Protein AF-A0A507CQC2-F1 (afdb_monomer_lite)

Organism: NCBI:txid286115

Structure (mmCIF, N/CA/C/O backbone):
data_AF-A0A507CQC2-F1
#
_entry.id   AF-A0A507CQC2-F1
#
loop_
_atom_site.group_PDB
_atom_site.id
_atom_site.type_symbol
_atom_site.label_atom_id
_atom_site.label_alt_id
_atom_site.label_comp_id
_atom_site.label_asym_id
_atom_site.label_entity_id
_atom_site.label_seq_id
_atom_site.pdbx_PDB_ins_code
_atom_site.Cartn_x
_atom_site.Cartn_y
_atom_site.Cartn_z
_atom_site.occupancy
_atom_site.B_iso_or_equiv
_atom_site.auth_seq_id
_atom_site.auth_comp_id
_atom_site.auth_asym_id
_atom_site.auth_atom_id
_atom_site.pdbx_PDB_model_num
ATOM 1 N N . MET A 1 1 ? 25.588 -24.432 -21.686 1.00 43.53 1 MET A N 1
ATOM 2 C CA . MET A 1 1 ? 26.665 -25.204 -22.349 1.00 43.53 1 MET A CA 1
ATOM 3 C C . MET A 1 1 ? 26.897 -24.794 -23.824 1.00 43.53 1 MET A C 1
ATOM 5 O O . MET A 1 1 ? 27.186 -25.646 -24.645 1.00 43.53 1 MET A O 1
ATOM 9 N N . HIS A 1 2 ? 26.847 -23.506 -24.207 1.00 50.59 2 HIS A N 1
ATOM 10 C CA . HIS A 1 2 ? 27.059 -23.104 -25.622 1.00 50.59 2 HIS A CA 1
ATOM 11 C C . HIS A 1 2 ? 28.507 -22.716 -25.983 1.00 50.59 2 HIS A C 1
ATOM 13 O O . HIS A 1 2 ? 28.817 -22.503 -27.154 1.00 50.59 2 HIS A O 1
ATOM 19 N N . TYR A 1 3 ? 29.409 -22.657 -25.000 1.00 53.19 3 TYR A N 1
ATOM 20 C CA . TYR A 1 3 ? 30.797 -22.213 -25.186 1.00 53.19 3 TYR A CA 1
ATOM 21 C C . TYR A 1 3 ? 31.768 -23.317 -25.629 1.00 53.19 3 TYR A C 1
ATOM 23 O O . TYR A 1 3 ? 32.897 -23.009 -25.983 1.00 53.19 3 TYR A O 1
ATOM 31 N N . LEU A 1 4 ? 31.329 -24.581 -25.641 1.00 54.78 4 LEU A N 1
ATOM 32 C CA . LEU A 1 4 ? 32.147 -25.744 -26.018 1.00 54.78 4 LEU A CA 1
ATOM 33 C C . LEU A 1 4 ? 32.064 -26.090 -27.515 1.00 54.78 4 LEU A C 1
ATOM 35 O O . LEU A 1 4 ? 32.658 -27.065 -27.958 1.00 54.78 4 LEU A O 1
ATOM 39 N N . THR A 1 5 ? 31.322 -25.310 -28.304 1.00 66.50 5 THR A N 1
ATOM 40 C CA . THR A 1 5 ? 31.203 -25.535 -29.750 1.00 66.50 5 THR A CA 1
ATOM 41 C C . THR A 1 5 ? 32.304 -24.781 -30.490 1.00 66.50 5 THR A C 1
ATOM 43 O O . THR A 1 5 ? 32.455 -23.563 -30.328 1.00 66.50 5 THR A O 1
ATOM 46 N N . SER A 1 6 ? 33.081 -25.509 -31.295 1.00 67.00 6 SER A N 1
ATOM 47 C CA . SER A 1 6 ? 34.116 -24.947 -32.164 1.00 67.00 6 SER A CA 1
ATOM 48 C C . SER A 1 6 ? 33.509 -23.892 -33.089 1.00 67.00 6 SER A C 1
ATOM 50 O O . SER A 1 6 ? 32.494 -24.138 -33.740 1.00 67.00 6 SER A O 1
ATOM 52 N N . VAL A 1 7 ? 34.117 -22.706 -33.135 1.00 66.94 7 VAL A N 1
ATOM 53 C CA . VAL A 1 7 ? 33.668 -21.620 -34.015 1.00 66.94 7 VAL A CA 1
ATOM 54 C C . VAL A 1 7 ? 34.048 -21.976 -35.457 1.00 66.94 7 VAL A C 1
ATOM 56 O O . VAL A 1 7 ? 35.224 -22.249 -35.698 1.00 66.94 7 VAL A O 1
ATOM 59 N N . PRO A 1 8 ? 33.103 -21.971 -36.416 1.00 75.50 8 PRO A N 1
ATOM 60 C CA . PRO A 1 8 ? 33.431 -22.126 -37.832 1.00 75.50 8 PRO A CA 1
ATOM 61 C C . PRO A 1 8 ? 34.451 -21.065 -38.272 1.00 75.50 8 PRO A C 1
ATOM 63 O O . PRO A 1 8 ? 34.314 -19.898 -37.897 1.00 75.50 8 PRO A O 1
ATOM 66 N N . ARG A 1 9 ? 35.465 -21.456 -39.058 1.00 68.69 9 ARG A N 1
ATOM 67 C CA . ARG A 1 9 ? 36.588 -20.575 -39.450 1.00 68.69 9 ARG A CA 1
ATOM 68 C C . ARG A 1 9 ? 36.116 -19.288 -40.138 1.00 68.69 9 ARG A C 1
ATOM 70 O O . ARG A 1 9 ? 36.554 -18.207 -39.772 1.00 68.69 9 ARG A O 1
ATOM 77 N N . GLU A 1 10 ? 35.091 -19.393 -40.979 1.00 71.50 10 GLU A N 1
ATOM 78 C CA . GLU A 1 10 ? 34.432 -18.266 -41.661 1.00 71.50 10 GLU A CA 1
ATOM 79 C C . GLU A 1 10 ? 33.913 -17.174 -40.707 1.00 71.50 10 GLU A C 1
ATOM 81 O O . GLU A 1 10 ? 33.894 -15.988 -41.036 1.00 71.50 10 GLU A O 1
ATOM 86 N N . ILE A 1 11 ? 33.489 -17.565 -39.501 1.00 66.62 11 ILE A N 1
ATOM 87 C CA . ILE A 1 11 ? 33.010 -16.643 -38.466 1.00 66.62 11 ILE A CA 1
ATOM 88 C C . ILE A 1 11 ? 34.184 -16.117 -37.636 1.00 66.62 11 ILE A C 1
ATOM 90 O O . ILE A 1 11 ? 34.125 -14.975 -37.188 1.00 66.62 11 ILE A O 1
ATOM 94 N N . ALA A 1 12 ? 35.230 -16.922 -37.424 1.00 69.06 12 ALA A N 1
ATOM 95 C CA . ALA A 1 12 ? 36.424 -16.535 -36.672 1.00 69.06 12 ALA A CA 1
ATOM 96 C C . ALA A 1 12 ? 37.242 -15.449 -37.390 1.00 69.06 12 ALA A C 1
ATOM 98 O O . ALA A 1 12 ? 37.713 -14.517 -36.737 1.00 69.06 12 ALA A O 1
ATOM 99 N N . ASP A 1 13 ? 37.320 -15.525 -38.718 1.00 75.62 13 ASP A N 1
ATOM 100 C CA . ASP A 1 13 ? 38.078 -14.585 -39.551 1.00 75.62 13 ASP A CA 1
ATOM 101 C C . ASP A 1 13 ? 37.346 -13.245 -39.749 1.00 75.62 13 ASP A C 1
ATOM 103 O O . ASP A 1 13 ? 37.943 -12.245 -40.151 1.00 75.62 13 ASP A O 1
ATOM 107 N N . ASN A 1 14 ? 36.048 -13.184 -39.420 1.00 78.69 14 ASN A N 1
ATOM 108 C CA . ASN A 1 14 ? 35.240 -11.977 -39.545 1.00 78.69 14 ASN A CA 1
ATOM 109 C C . ASN A 1 14 ? 34.916 -11.344 -38.172 1.00 78.69 14 ASN A C 1
ATOM 111 O O . ASN A 1 14 ? 34.033 -11.816 -37.440 1.00 78.69 14 ASN A O 1
ATOM 115 N N . PRO A 1 15 ? 35.516 -10.187 -37.829 1.00 74.62 15 PRO A N 1
ATOM 116 C CA . PRO A 1 15 ? 35.327 -9.553 -36.523 1.00 74.62 15 PRO A CA 1
ATOM 117 C C . PRO A 1 15 ? 33.879 -9.093 -36.275 1.00 74.62 15 PRO A C 1
ATOM 119 O O . PRO A 1 15 ? 33.432 -9.016 -35.123 1.00 74.62 15 PRO A O 1
ATOM 122 N N . ARG A 1 16 ? 33.103 -8.816 -37.334 1.00 75.88 16 ARG A N 1
ATOM 123 C CA . ARG A 1 16 ? 31.681 -8.449 -37.214 1.00 75.88 16 ARG A CA 1
ATOM 124 C C . ARG A 1 16 ? 30.818 -9.662 -36.860 1.00 75.88 16 ARG A C 1
ATOM 126 O O . ARG A 1 16 ? 29.917 -9.535 -36.027 1.00 75.88 16 ARG A O 1
ATOM 133 N N . ALA A 1 17 ? 31.129 -10.827 -37.424 1.00 75.75 17 ALA A N 1
ATOM 134 C CA . ALA A 1 17 ? 30.407 -12.071 -37.167 1.00 75.75 17 ALA A CA 1
ATOM 135 C C . ALA A 1 17 ? 30.630 -12.565 -35.726 1.00 75.75 17 ALA A C 1
ATOM 137 O O . ALA A 1 17 ? 29.671 -12.919 -35.034 1.00 75.75 17 ALA A O 1
ATOM 138 N N . LEU A 1 18 ? 31.859 -12.455 -35.204 1.00 73.38 18 LEU A N 1
ATOM 139 C CA . LEU A 1 18 ? 32.152 -12.717 -33.787 1.00 73.38 18 LEU A CA 1
ATOM 140 C C . LEU A 1 18 ? 31.373 -11.796 -32.841 1.00 73.38 18 LEU A C 1
ATOM 142 O O . LEU A 1 18 ? 30.842 -12.252 -31.824 1.00 73.38 18 LEU A O 1
ATOM 146 N N . LYS A 1 19 ? 31.277 -10.502 -33.166 1.00 72.81 19 LYS A N 1
ATOM 147 C CA . LYS A 1 19 ? 30.515 -9.527 -32.369 1.00 72.81 19 LYS A CA 1
ATOM 148 C C . LYS A 1 19 ? 29.026 -9.875 -32.327 1.00 72.81 19 LYS A C 1
ATOM 150 O O . LYS A 1 19 ? 28.407 -9.743 -31.271 1.00 72.81 19 LYS A O 1
ATOM 155 N N . TYR A 1 20 ? 28.463 -10.330 -33.445 1.00 73.69 20 TYR A N 1
ATOM 156 C CA . TYR A 1 20 ? 27.069 -10.763 -33.519 1.00 73.69 20 TYR A CA 1
ATOM 157 C C . TYR A 1 20 ? 26.838 -12.056 -32.727 1.00 73.69 20 TYR A C 1
ATOM 159 O O . TYR A 1 20 ? 25.973 -12.083 -31.852 1.00 73.69 20 TYR A O 1
ATOM 167 N N . ARG A 1 21 ? 27.693 -13.074 -32.906 1.00 73.75 21 ARG A N 1
ATOM 168 C CA . ARG A 1 21 ? 27.654 -14.321 -32.120 1.00 73.75 21 ARG A CA 1
ATOM 169 C C . ARG A 1 21 ? 27.735 -14.050 -30.616 1.00 73.75 21 ARG A C 1
ATOM 171 O O . ARG A 1 21 ? 26.965 -14.630 -29.861 1.00 73.75 21 ARG A O 1
ATOM 178 N N . ARG A 1 22 ? 28.597 -13.127 -30.164 1.00 71.62 22 ARG A N 1
ATOM 179 C CA . ARG A 1 22 ? 28.656 -12.723 -28.744 1.00 71.62 22 ARG A CA 1
ATOM 180 C C . ARG A 1 22 ? 27.336 -12.132 -28.244 1.00 71.62 22 ARG A C 1
ATOM 182 O O . ARG A 1 22 ? 26.982 -12.402 -27.108 1.00 71.62 22 ARG A O 1
ATOM 189 N N . ARG A 1 23 ? 26.613 -11.354 -29.055 1.00 70.31 23 ARG A N 1
ATOM 190 C CA . ARG A 1 23 ? 25.313 -10.762 -28.675 1.00 70.31 23 ARG A CA 1
ATOM 191 C C . ARG A 1 23 ? 24.170 -11.776 -28.659 1.00 70.31 23 ARG A C 1
ATOM 193 O O . ARG A 1 23 ? 23.246 -11.617 -27.875 1.00 70.31 23 ARG A O 1
ATOM 200 N N . VAL A 1 24 ? 24.231 -12.783 -29.527 1.00 73.12 24 VAL A N 1
ATOM 201 C CA . VAL A 1 24 ? 23.232 -13.860 -29.599 1.00 73.12 24 VAL A CA 1
ATOM 202 C C . VAL A 1 24 ? 23.457 -14.895 -28.494 1.00 73.12 24 VAL A C 1
ATOM 204 O O . VAL A 1 24 ? 22.498 -15.343 -27.880 1.00 73.12 24 VAL A O 1
ATOM 207 N N . LEU A 1 25 ? 24.717 -15.254 -28.212 1.00 70.88 25 LEU A N 1
ATOM 208 C CA . LEU A 1 25 ? 25.072 -16.251 -27.192 1.00 70.88 25 LEU A CA 1
ATOM 209 C C . LEU A 1 25 ? 25.109 -15.689 -25.770 1.00 70.88 25 LEU A C 1
ATOM 211 O O . LEU A 1 25 ? 24.788 -16.403 -24.826 1.00 70.88 25 LEU A O 1
ATOM 215 N N . ASN A 1 26 ? 25.490 -14.422 -25.620 1.00 65.12 26 ASN A N 1
ATOM 216 C CA . ASN A 1 26 ? 25.180 -13.635 -24.439 1.00 65.12 26 ASN A CA 1
ATOM 217 C C . ASN A 1 26 ? 24.081 -12.663 -24.848 1.00 65.12 26 ASN A C 1
ATOM 219 O O . ASN A 1 26 ? 24.400 -11.492 -25.112 1.00 65.12 26 ASN A O 1
ATOM 223 N N . PRO A 1 27 ? 22.801 -13.104 -24.902 1.00 62.84 27 PRO A N 1
ATOM 224 C CA . PRO A 1 27 ? 21.732 -12.130 -24.821 1.00 62.84 27 PRO A CA 1
ATOM 225 C C . PRO A 1 27 ? 22.077 -11.363 -23.559 1.00 62.84 27 PRO A C 1
ATOM 227 O O . PRO A 1 27 ? 22.246 -11.978 -22.504 1.00 62.84 27 PRO A O 1
ATOM 230 N N . ARG A 1 28 ? 22.349 -10.059 -23.675 1.00 60.25 28 ARG A N 1
ATOM 231 C CA . ARG A 1 28 ? 22.501 -9.221 -22.491 1.00 60.25 28 ARG A CA 1
ATOM 232 C C . ARG A 1 28 ? 21.251 -9.527 -21.697 1.00 60.25 28 ARG A C 1
ATOM 234 O O . ARG A 1 28 ? 20.169 -9.125 -22.122 1.00 60.25 28 ARG A O 1
ATOM 241 N N . SER A 1 29 ? 21.384 -10.324 -20.633 1.00 60.34 29 SER A N 1
ATOM 242 C CA . SER A 1 29 ? 20.298 -10.505 -19.696 1.00 60.34 29 SER A CA 1
ATOM 243 C C . SER A 1 29 ? 19.909 -9.076 -19.399 1.00 60.34 29 SER A C 1
ATOM 245 O O . SER A 1 29 ? 20.789 -8.242 -19.164 1.00 60.34 29 SER A O 1
ATOM 247 N N . PHE A 1 30 ? 18.646 -8.740 -19.645 1.00 59.66 30 PHE A N 1
ATOM 248 C CA . PHE A 1 30 ? 18.131 -7.409 -19.388 1.00 59.66 30 PHE A CA 1
ATOM 249 C C . PHE A 1 30 ? 18.257 -7.233 -17.875 1.00 59.66 30 PHE A C 1
ATOM 251 O O . PHE A 1 30 ? 17.342 -7.518 -17.107 1.00 59.66 30 PHE A O 1
ATOM 258 N N . GLN A 1 31 ? 19.461 -6.896 -17.419 1.00 67.00 31 GLN A N 1
ATOM 259 C CA . GLN A 1 31 ? 19.772 -6.674 -16.034 1.00 67.00 31 GLN A CA 1
ATOM 260 C C . GLN A 1 31 ? 19.131 -5.333 -15.772 1.00 67.00 31 GLN A C 1
ATOM 262 O O . GLN A 1 31 ? 19.684 -4.280 -16.084 1.00 67.00 31 GLN A O 1
ATOM 267 N N . LEU A 1 32 ? 17.880 -5.409 -15.319 1.00 66.31 32 LEU A N 1
ATOM 268 C CA . LEU A 1 32 ? 17.100 -4.260 -14.913 1.00 66.31 32 LEU A CA 1
ATOM 269 C C . LEU A 1 32 ? 17.992 -3.421 -14.011 1.00 66.31 32 LEU A C 1
ATOM 271 O O . LEU A 1 32 ? 18.465 -3.918 -12.982 1.00 66.31 32 LEU A O 1
ATOM 275 N N . SER A 1 33 ? 18.239 -2.183 -14.444 1.00 80.38 33 SER A N 1
ATOM 276 C CA . SER A 1 33 ? 19.012 -1.211 -13.681 1.00 80.38 33 SER A CA 1
ATOM 277 C C . SER A 1 33 ? 18.504 -1.187 -12.244 1.00 80.38 33 SER A C 1
ATOM 279 O O . SER A 1 33 ? 17.295 -1.281 -12.010 1.00 80.38 33 SER A O 1
ATOM 281 N N . THR A 1 34 ? 19.402 -1.032 -11.272 1.00 82.44 34 THR A N 1
ATOM 282 C CA . THR A 1 34 ? 19.039 -0.933 -9.851 1.00 82.44 34 THR A CA 1
ATOM 283 C C . THR A 1 34 ? 17.942 0.111 -9.621 1.00 82.44 34 THR A C 1
ATOM 285 O O . THR A 1 34 ? 17.019 -0.128 -8.848 1.00 82.44 34 THR A O 1
ATOM 288 N N . ARG A 1 35 ? 17.956 1.212 -10.387 1.00 85.50 35 ARG A N 1
ATOM 289 C CA . ARG A 1 35 ? 16.907 2.246 -10.362 1.00 85.50 35 ARG A CA 1
ATOM 290 C C . ARG A 1 35 ? 15.528 1.702 -10.735 1.00 85.50 35 ARG A C 1
ATOM 292 O O . ARG A 1 35 ? 14.544 2.027 -10.083 1.00 85.50 35 ARG A O 1
ATOM 299 N N . PHE A 1 36 ? 15.456 0.835 -11.744 1.00 87.12 36 PHE A N 1
ATOM 300 C CA . PHE A 1 36 ? 14.204 0.207 -12.161 1.00 87.12 36 PHE A CA 1
ATOM 301 C C . PHE A 1 36 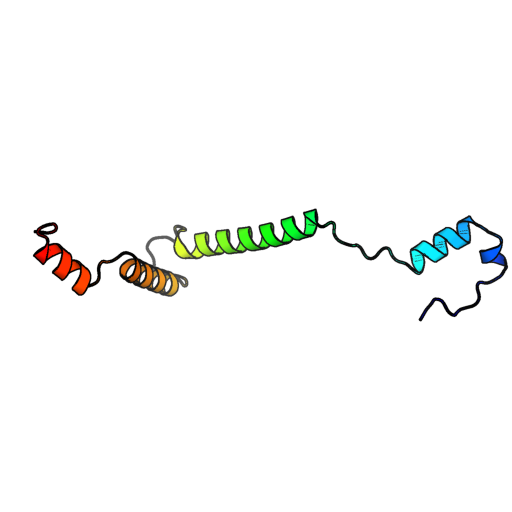? 13.687 -0.788 -11.117 1.00 87.12 36 PHE A C 1
ATOM 303 O O . PHE A 1 36 ? 12.480 -0.912 -10.929 1.00 87.12 36 PHE A O 1
ATOM 310 N N . ARG A 1 37 ? 14.582 -1.475 -10.396 1.00 84.38 37 ARG A N 1
ATOM 311 C CA . ARG A 1 37 ? 14.181 -2.356 -9.287 1.00 84.38 37 ARG A CA 1
ATOM 312 C C . ARG A 1 37 ? 13.550 -1.561 -8.147 1.00 84.38 37 ARG A C 1
ATOM 314 O O . ARG A 1 37 ? 12.485 -1.945 -7.676 1.00 84.38 37 ARG A O 1
ATOM 321 N N . VAL A 1 38 ? 14.162 -0.440 -7.762 1.00 91.12 38 VAL A N 1
ATOM 322 C CA . VAL A 1 38 ? 13.608 0.464 -6.739 1.00 91.12 38 VAL A CA 1
ATOM 323 C C . VAL A 1 38 ? 12.271 1.040 -7.194 1.00 91.12 38 VAL A C 1
ATOM 325 O O . VAL A 1 38 ? 11.302 0.972 -6.447 1.00 91.12 38 VAL A O 1
ATOM 328 N N . PHE A 1 39 ? 12.186 1.522 -8.438 1.00 93.38 39 PHE A N 1
ATOM 329 C CA . PHE A 1 39 ? 10.928 2.006 -9.008 1.00 93.38 39 PHE A CA 1
ATOM 330 C C . PHE A 1 39 ? 9.836 0.936 -8.971 1.00 93.38 39 PHE A C 1
ATOM 332 O O . PHE A 1 39 ? 8.721 1.217 -8.552 1.00 93.38 39 PHE A O 1
ATOM 339 N N . ARG A 1 40 ? 10.160 -0.306 -9.351 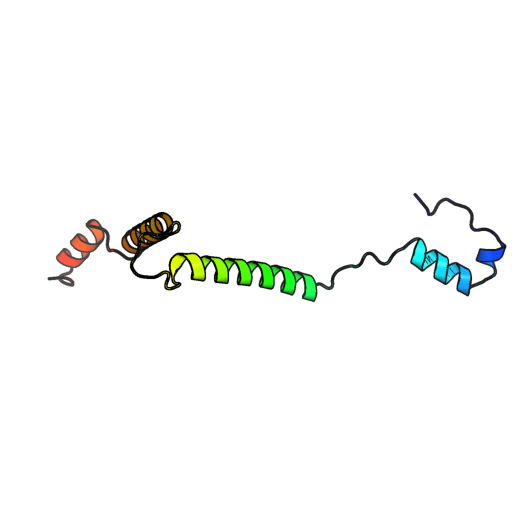1.00 90.31 40 ARG A N 1
ATOM 340 C CA . ARG A 1 40 ? 9.210 -1.420 -9.309 1.00 90.31 40 ARG A CA 1
ATOM 341 C C . ARG A 1 40 ? 8.685 -1.642 -7.895 1.00 90.31 40 ARG A C 1
ATOM 343 O O . ARG A 1 40 ? 7.477 -1.745 -7.727 1.00 90.31 40 ARG A O 1
ATOM 350 N N . VAL A 1 41 ? 9.560 -1.700 -6.892 1.00 93.94 41 VAL A N 1
ATOM 351 C CA . VAL A 1 41 ? 9.138 -1.850 -5.488 1.00 93.94 41 VAL A CA 1
ATOM 352 C C . VAL A 1 41 ? 8.269 -0.667 -5.057 1.00 93.94 41 VAL A C 1
ATOM 354 O O . VAL A 1 41 ? 7.198 -0.878 -4.496 1.00 93.94 41 VAL A O 1
ATOM 357 N N . GLY A 1 42 ? 8.671 0.560 -5.392 1.00 94.56 42 GLY A N 1
ATOM 358 C CA . GLY A 1 42 ? 7.883 1.762 -5.119 1.00 94.56 42 GLY A CA 1
ATOM 359 C C . GLY A 1 42 ? 6.496 1.723 -5.762 1.00 94.56 42 GLY A C 1
ATOM 360 O O . GLY A 1 42 ? 5.512 2.034 -5.102 1.00 94.56 42 GLY A O 1
ATOM 361 N N . ALA A 1 43 ? 6.393 1.265 -7.010 1.00 94.69 43 ALA A N 1
ATOM 362 C CA . ALA A 1 43 ? 5.125 1.123 -7.720 1.00 94.69 43 ALA A CA 1
ATOM 363 C C . ALA A 1 43 ? 4.204 0.085 -7.059 1.00 94.69 43 ALA A C 1
ATOM 365 O O . ALA A 1 43 ? 3.004 0.328 -6.925 1.00 94.69 43 ALA A O 1
ATOM 366 N N . TRP A 1 44 ? 4.753 -1.041 -6.592 1.00 96.25 44 TRP A N 1
ATOM 367 C CA . TRP A 1 44 ? 3.987 -2.034 -5.831 1.00 96.25 44 TRP A CA 1
ATOM 368 C C . TRP A 1 44 ? 3.480 -1.468 -4.505 1.00 96.25 44 TRP A C 1
ATOM 370 O O . TRP A 1 44 ? 2.300 -1.618 -4.195 1.00 96.25 44 TRP A O 1
ATOM 380 N N . MET A 1 45 ? 4.338 -0.765 -3.761 1.00 96.50 45 MET A N 1
ATOM 381 C CA . MET A 1 45 ? 3.959 -0.123 -2.499 1.00 96.50 45 MET A CA 1
ATOM 382 C C . MET A 1 45 ? 2.893 0.955 -2.705 1.00 96.50 45 MET A C 1
ATOM 384 O O . MET A 1 45 ? 1.909 0.986 -1.971 1.00 96.50 45 MET A O 1
ATOM 388 N N . ALA A 1 46 ? 3.047 1.798 -3.728 1.00 96.12 46 ALA A N 1
ATOM 389 C CA . ALA A 1 46 ? 2.067 2.822 -4.074 1.00 96.12 46 ALA A CA 1
ATOM 390 C C . ALA A 1 46 ? 0.718 2.192 -4.442 1.00 96.12 46 ALA A C 1
ATOM 392 O O . ALA A 1 46 ? -0.312 2.617 -3.935 1.00 96.12 46 ALA A O 1
ATOM 393 N N . THR A 1 47 ? 0.726 1.126 -5.247 1.00 95.69 47 THR A N 1
ATOM 394 C CA . THR A 1 47 ? -0.498 0.404 -5.624 1.00 95.69 47 THR A CA 1
ATOM 395 C C . THR A 1 47 ? -1.194 -0.185 -4.399 1.00 95.69 47 THR A C 1
ATOM 397 O O . THR A 1 47 ? -2.397 -0.000 -4.223 1.00 95.69 47 THR A O 1
ATOM 400 N N . ALA A 1 48 ? -0.444 -0.847 -3.515 1.00 95.25 48 ALA A N 1
ATOM 401 C CA . ALA A 1 48 ? -0.982 -1.406 -2.278 1.00 95.25 48 ALA A CA 1
ATOM 402 C C . ALA A 1 48 ? -1.566 -0.318 -1.357 1.00 95.25 48 ALA A C 1
ATOM 404 O O . ALA A 1 48 ? -2.652 -0.495 -0.799 1.00 95.25 48 ALA A O 1
ATOM 405 N N . ALA A 1 49 ? -0.884 0.825 -1.241 1.00 94.50 49 ALA A N 1
ATOM 406 C CA . ALA A 1 49 ? -1.351 1.967 -0.462 1.00 94.50 49 ALA A CA 1
ATOM 407 C C . ALA A 1 49 ? -2.638 2.563 -1.049 1.00 94.50 49 ALA A C 1
ATOM 409 O O . ALA A 1 49 ? -3.610 2.756 -0.319 1.00 94.50 49 ALA A O 1
ATOM 410 N N . SER A 1 50 ? -2.685 2.788 -2.364 1.00 94.50 50 SER A N 1
ATOM 411 C CA . SER A 1 50 ? -3.875 3.301 -3.049 1.00 94.50 50 SER A CA 1
ATOM 412 C C . SER A 1 50 ? -5.066 2.355 -2.918 1.00 94.50 50 SER A C 1
ATOM 414 O O . SER A 1 50 ? -6.171 2.811 -2.637 1.00 94.50 50 SER A O 1
ATOM 416 N N . MET A 1 51 ? -4.858 1.042 -3.055 1.00 92.94 51 MET A N 1
ATOM 417 C CA . MET A 1 51 ? -5.925 0.053 -2.864 1.00 92.94 51 MET A CA 1
ATOM 4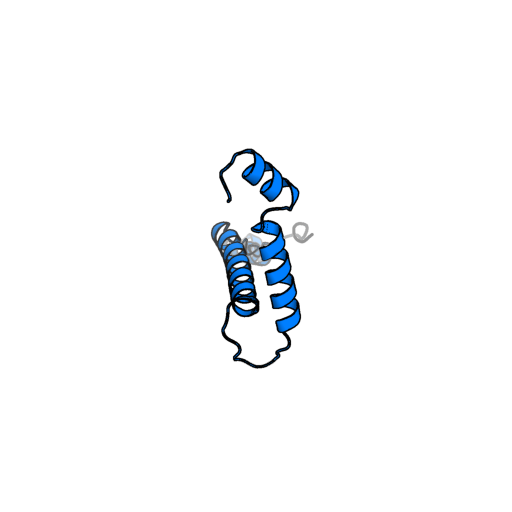18 C C . MET A 1 51 ? -6.437 0.041 -1.423 1.00 92.94 51 MET A C 1
ATOM 420 O O . MET A 1 51 ? -7.645 0.066 -1.201 1.00 92.94 51 MET A O 1
ATOM 424 N N . THR A 1 52 ? -5.535 0.071 -0.439 1.00 91.75 52 THR A N 1
ATOM 425 C CA . THR A 1 52 ? -5.915 0.169 0.980 1.00 91.75 52 THR A CA 1
ATOM 426 C C . THR A 1 52 ? -6.730 1.432 1.245 1.00 91.75 52 THR A C 1
ATOM 428 O O . THR A 1 52 ? -7.754 1.379 1.928 1.00 91.75 52 THR A O 1
ATOM 431 N N . TRP A 1 53 ? -6.311 2.562 0.670 1.00 91.19 53 TRP A N 1
ATOM 432 C CA . TRP A 1 53 ? -7.024 3.823 0.816 1.00 91.19 53 TRP A CA 1
ATOM 433 C C . TRP A 1 53 ? -8.426 3.763 0.209 1.00 91.19 53 TRP A C 1
ATOM 435 O O . TRP A 1 53 ? -9.388 4.142 0.872 1.00 91.19 53 TRP A O 1
ATOM 445 N N . LEU A 1 54 ? -8.560 3.212 -1.000 1.00 90.19 54 LEU A N 1
ATOM 446 C CA . LEU A 1 54 ? -9.861 3.019 -1.639 1.00 90.19 54 LEU A CA 1
ATOM 447 C C . LEU A 1 54 ? -10.780 2.146 -0.782 1.00 90.19 54 LEU A C 1
ATOM 449 O O . LEU A 1 54 ? -11.939 2.486 -0.569 1.00 90.19 54 LEU A O 1
ATOM 453 N N . VAL A 1 55 ? -10.264 1.045 -0.241 1.00 88.94 55 VAL A N 1
ATOM 454 C CA . VAL A 1 55 ? -11.075 0.122 0.560 1.00 88.94 55 VAL A CA 1
ATOM 455 C C . VAL A 1 55 ? -11.562 0.754 1.865 1.00 88.94 55 VAL A C 1
ATOM 457 O O . VAL A 1 55 ? -12.708 0.539 2.262 1.00 88.94 55 VAL A O 1
ATOM 460 N N . LEU A 1 56 ? -10.703 1.513 2.548 1.00 86.62 56 LEU A N 1
ATOM 461 C CA . LEU A 1 56 ? -10.987 1.995 3.901 1.00 86.62 56 LEU A CA 1
ATOM 462 C C . LEU A 1 56 ? -11.584 3.403 3.950 1.00 86.62 56 LEU A C 1
ATOM 464 O O . LEU A 1 56 ? -12.419 3.676 4.818 1.00 86.62 56 LEU A O 1
ATOM 468 N N . PHE A 1 57 ? -11.168 4.287 3.046 1.00 84.44 57 PHE A N 1
ATOM 469 C CA . PHE A 1 57 ? -11.418 5.726 3.145 1.00 84.44 57 PHE A CA 1
ATOM 470 C C . PHE A 1 57 ? -12.175 6.320 1.966 1.00 84.44 57 PHE A C 1
ATOM 472 O O . PHE A 1 57 ? -12.696 7.421 2.122 1.00 84.44 57 PHE A O 1
ATOM 479 N N . ALA A 1 58 ? -12.272 5.633 0.824 1.00 86.62 58 ALA A N 1
ATOM 480 C CA . ALA A 1 58 ? -13.118 6.145 -0.243 1.00 86.62 58 ALA A CA 1
ATOM 481 C C . ALA A 1 58 ? -14.586 6.191 0.200 1.00 86.62 58 ALA A C 1
ATOM 483 O O . ALA A 1 58 ? -15.045 5.411 1.048 1.00 86.62 58 ALA A O 1
ATOM 484 N N . ASP A 1 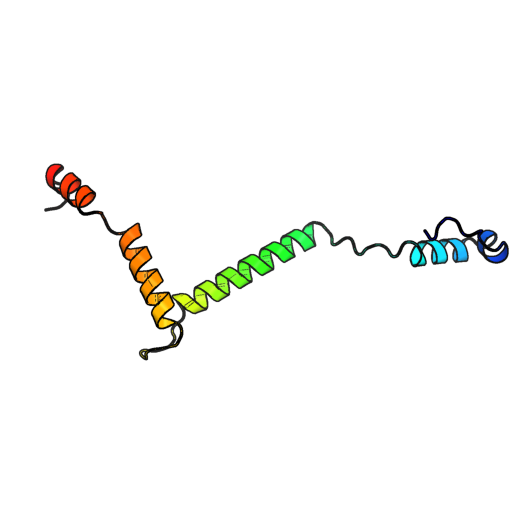59 ? -15.300 7.146 -0.381 1.00 83.94 59 ASP A N 1
ATOM 485 C CA . ASP A 1 59 ? -16.734 7.262 -0.218 1.00 83.94 59 ASP A CA 1
ATOM 486 C C . ASP A 1 59 ? -17.421 6.274 -1.169 1.00 83.94 59 ASP A C 1
ATOM 488 O O . ASP A 1 59 ? -17.292 6.369 -2.390 1.00 83.94 59 ASP A O 1
ATOM 492 N N . TRP A 1 60 ? -18.090 5.281 -0.587 1.00 80.69 60 TRP A N 1
ATOM 493 C CA . TRP A 1 60 ? -18.832 4.244 -1.309 1.00 80.69 60 TRP A CA 1
ATOM 494 C C . TRP A 1 60 ? -20.352 4.468 -1.209 1.00 80.69 60 TRP A C 1
ATOM 496 O O . TRP A 1 60 ? -21.122 3.621 -1.666 1.00 80.69 60 TRP A O 1
ATOM 506 N N . GLY A 1 61 ? -20.776 5.601 -0.633 1.00 80.94 61 GLY A N 1
ATOM 507 C CA . GLY A 1 61 ? -22.167 5.930 -0.338 1.00 80.94 61 GLY A CA 1
ATOM 508 C C . GLY A 1 61 ? -22.672 5.355 0.990 1.00 80.94 61 GLY A C 1
ATOM 509 O O . GLY A 1 61 ? -21.991 4.586 1.668 1.00 80.94 61 GLY A O 1
ATOM 510 N N . ASP A 1 62 ? -23.910 5.713 1.336 1.00 73.56 62 ASP A N 1
ATOM 511 C CA . ASP A 1 62 ? -24.532 5.434 2.643 1.00 73.56 62 ASP A CA 1
ATOM 512 C C . ASP A 1 62 ? -25.080 3.998 2.803 1.00 73.56 62 ASP A C 1
ATOM 514 O O . ASP A 1 62 ? -25.654 3.644 3.834 1.00 73.56 62 ASP A O 1
ATOM 518 N N . GLY A 1 63 ? -24.932 3.150 1.780 1.00 78.75 63 GLY A N 1
ATOM 519 C CA . GLY A 1 63 ? -25.439 1.775 1.763 1.00 78.75 63 GLY A CA 1
ATOM 520 C C . GLY A 1 63 ? -24.446 0.733 2.292 1.00 78.75 63 GLY A C 1
ATOM 521 O O . GLY A 1 63 ? -23.230 0.917 2.267 1.00 78.75 63 GLY A O 1
ATOM 522 N N . HIS A 1 64 ? -24.958 -0.426 2.719 1.00 79.56 64 HIS A N 1
ATOM 523 C CA . HIS A 1 64 ? -24.105 -1.562 3.076 1.00 79.56 64 HIS A CA 1
ATOM 524 C C . HIS A 1 64 ? -23.436 -2.126 1.812 1.00 79.56 64 HIS A C 1
ATOM 526 O O . HIS A 1 64 ? -24.109 -2.488 0.848 1.00 79.56 64 HIS A O 1
ATOM 532 N N . HIS A 1 65 ? -22.109 -2.228 1.819 1.00 82.50 65 HIS A N 1
ATOM 533 C CA . HIS A 1 65 ? -21.313 -2.640 0.664 1.00 82.50 65 HIS A CA 1
ATOM 534 C C . HIS A 1 65 ? -20.387 -3.819 1.012 1.00 82.50 65 HIS A C 1
ATOM 536 O O . HIS A 1 65 ? -20.172 -4.153 2.179 1.00 82.50 65 HIS A O 1
ATOM 542 N N . ALA A 1 66 ? -19.804 -4.469 -0.001 1.00 84.81 66 ALA A N 1
ATOM 543 C CA . ALA A 1 66 ? -18.958 -5.659 0.188 1.00 84.81 66 ALA A CA 1
ATOM 544 C C . ALA A 1 66 ? -17.734 -5.405 1.095 1.00 84.81 66 ALA A C 1
ATOM 546 O O . ALA A 1 66 ? -17.243 -6.309 1.765 1.00 84.81 66 ALA A O 1
ATOM 547 N N . LEU A 1 67 ? -17.262 -4.155 1.148 1.00 86.25 67 LEU A N 1
ATOM 548 C CA . LEU A 1 67 ? -16.112 -3.732 1.956 1.00 86.25 67 LEU A CA 1
ATOM 549 C C . LEU A 1 67 ? -16.473 -3.296 3.391 1.00 86.25 67 LEU A C 1
ATOM 551 O O . LEU A 1 67 ? -15.579 -3.070 4.205 1.00 86.25 67 LEU A O 1
ATOM 555 N N . THR A 1 68 ? -17.761 -3.191 3.735 1.00 86.12 68 THR A N 1
ATOM 556 C CA . THR A 1 68 ? -18.223 -2.788 5.073 1.00 86.12 68 THR A CA 1
ATOM 557 C C . THR A 1 68 ? -17.668 -3.665 6.209 1.00 86.12 68 THR A C 1
ATOM 559 O O . THR A 1 68 ? -17.200 -3.088 7.191 1.00 86.12 68 THR A O 1
ATOM 562 N N . PRO A 1 69 ? -17.618 -5.016 6.126 1.00 87.94 69 PRO A N 1
ATOM 563 C CA . PRO A 1 69 ? -17.040 -5.821 7.210 1.00 87.94 69 PRO A CA 1
ATOM 564 C C . PRO A 1 69 ? -15.556 -5.514 7.453 1.00 87.94 69 PRO A C 1
ATOM 566 O O . PRO A 1 69 ? -15.123 -5.450 8.603 1.00 87.94 69 PRO A O 1
ATOM 569 N N . VAL A 1 70 ? -14.788 -5.257 6.388 1.00 87.44 70 VAL A N 1
ATOM 570 C CA . VAL A 1 70 ? -13.363 -4.900 6.486 1.00 87.44 70 VAL A CA 1
ATOM 571 C C . VAL A 1 70 ? -13.198 -3.540 7.167 1.00 87.44 70 VAL A C 1
ATOM 573 O O . VAL A 1 70 ? -12.368 -3.397 8.065 1.00 87.44 70 VAL A O 1
ATOM 576 N N . ARG A 1 71 ? -14.031 -2.556 6.807 1.00 87.81 71 ARG A N 1
ATOM 577 C CA . ARG A 1 71 ? -14.027 -1.224 7.438 1.00 87.81 71 ARG A CA 1
ATOM 578 C C . ARG A 1 71 ? -14.423 -1.284 8.911 1.00 87.81 71 ARG A C 1
ATOM 580 O O . ARG A 1 71 ? -13.776 -0.640 9.729 1.00 87.81 71 ARG A O 1
ATOM 587 N N . ASN A 1 72 ? -15.417 -2.096 9.266 1.00 87.88 72 ASN A N 1
ATOM 588 C CA . ASN A 1 72 ? -15.834 -2.287 10.657 1.00 87.88 72 ASN A CA 1
ATOM 589 C C . ASN A 1 72 ? -14.721 -2.918 11.500 1.00 87.88 72 ASN A C 1
ATOM 591 O O . ASN A 1 72 ? -14.488 -2.504 12.635 1.00 87.88 72 ASN A O 1
ATOM 595 N N . LEU A 1 73 ? -14.009 -3.899 10.943 1.00 90.25 73 LEU A N 1
ATOM 596 C CA . LEU A 1 73 ? -12.869 -4.520 11.608 1.00 90.25 73 LEU A CA 1
ATOM 597 C C . LEU A 1 73 ? -11.719 -3.520 11.795 1.00 90.25 73 LEU A C 1
ATOM 599 O O . LEU A 1 73 ? -11.171 -3.427 12.892 1.00 90.25 73 LEU A O 1
ATOM 603 N N . TYR A 1 74 ? -11.418 -2.713 10.774 1.00 89.25 74 TYR A N 1
ATOM 604 C CA . TYR A 1 74 ? -10.444 -1.625 10.881 1.00 89.25 74 TYR A CA 1
ATOM 605 C C . TYR A 1 74 ? -10.851 -0.581 11.933 1.00 89.25 74 TYR A C 1
ATOM 607 O O . TYR A 1 74 ? -10.028 -0.191 12.756 1.00 89.25 74 TYR A O 1
ATOM 615 N N . ALA A 1 75 ? -12.119 -0.164 11.964 1.00 87.75 75 ALA A N 1
ATOM 616 C CA . ALA A 1 75 ? -12.628 0.788 12.949 1.00 87.75 75 ALA A CA 1
ATOM 617 C C . ALA A 1 75 ? -12.511 0.248 14.382 1.00 87.75 75 ALA A C 1
ATOM 619 O O . ALA A 1 75 ? -12.074 0.977 15.270 1.00 87.75 75 ALA A O 1
ATOM 620 N N . ARG A 1 76 ? -12.816 -1.040 14.601 1.00 88.12 76 ARG A N 1
ATOM 621 C CA . ARG A 1 76 ? -12.624 -1.707 15.901 1.00 88.12 76 ARG A CA 1
ATOM 622 C C . ARG A 1 76 ? -11.159 -1.744 16.315 1.00 88.12 76 ARG A C 1
ATOM 624 O O . ARG A 1 76 ? -10.848 -1.396 17.446 1.00 88.12 76 ARG A O 1
ATOM 631 N N . GLN A 1 77 ? -10.259 -2.125 15.409 1.00 89.44 77 GLN A N 1
ATOM 632 C CA . GLN A 1 77 ? -8.823 -2.138 15.701 1.00 89.44 77 GLN A CA 1
ATOM 633 C C . GLN A 1 77 ? -8.289 -0.738 15.989 1.00 89.44 77 GLN A C 1
ATOM 635 O O . GLN A 1 77 ? -7.507 -0.558 16.914 1.00 89.44 77 GLN A O 1
ATOM 640 N N . ARG A 1 78 ? -8.736 0.265 15.230 1.00 88.62 78 ARG A N 1
ATOM 641 C CA . ARG A 1 78 ? -8.372 1.662 15.457 1.00 88.62 78 ARG A CA 1
ATOM 642 C C . ARG A 1 78 ? -8.859 2.143 16.823 1.00 88.62 78 ARG A C 1
ATOM 644 O O . ARG A 1 78 ? -8.089 2.774 17.535 1.00 88.62 78 ARG A O 1
ATOM 651 N N . ALA A 1 79 ? -10.105 1.841 17.183 1.00 85.69 79 ALA A N 1
ATOM 652 C CA . ALA A 1 79 ? -10.665 2.185 18.486 1.00 85.69 79 ALA A CA 1
ATOM 653 C C . ALA A 1 79 ? -9.942 1.464 19.629 1.00 85.69 79 ALA A C 1
ATOM 655 O O . ALA A 1 79 ? -9.726 2.062 20.668 1.00 85.69 79 ALA A O 1
ATOM 656 N N . TRP A 1 80 ? -9.522 0.217 19.427 1.00 84.81 80 TRP A N 1
ATOM 657 C CA . TRP A 1 80 ? -8.722 -0.515 20.407 1.00 84.81 80 TRP A CA 1
ATOM 658 C C . TRP A 1 80 ? -7.302 0.050 20.550 1.00 84.81 80 TRP A C 1
ATOM 660 O O . TRP A 1 80 ? -6.805 0.174 21.657 1.00 84.81 80 TRP A O 1
ATOM 670 N N . PHE A 1 81 ? -6.653 0.413 19.441 1.00 87.00 81 PHE A N 1
ATOM 671 C CA . PHE A 1 81 ? -5.263 0.873 19.452 1.00 87.00 81 PHE A CA 1
ATOM 672 C C . PHE A 1 81 ? -5.107 2.317 19.943 1.00 87.00 81 PHE A C 1
ATOM 674 O O . PHE A 1 81 ? -4.133 2.640 20.614 1.00 87.00 81 PHE A O 1
ATOM 681 N N . PHE A 1 82 ? -6.035 3.201 19.565 1.00 85.44 82 PHE A N 1
ATOM 682 C CA . PHE A 1 82 ? -6.027 4.607 19.989 1.00 85.44 82 PHE A CA 1
ATOM 683 C C . PHE A 1 82 ? -6.935 4.882 21.190 1.00 85.44 82 PHE A C 1
ATOM 685 O O . PHE A 1 82 ? -6.891 5.982 21.739 1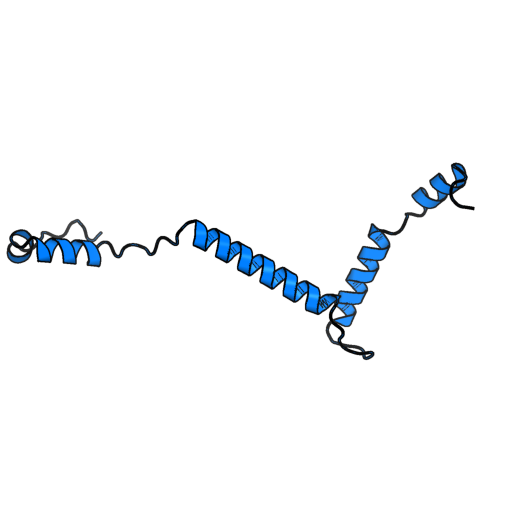.00 85.44 82 PHE A O 1
ATOM 692 N N . GLY A 1 83 ? -7.789 3.932 21.564 1.00 80.62 83 GLY A N 1
ATOM 693 C CA . GLY A 1 83 ? -8.581 4.013 22.782 1.00 80.62 83 GLY A CA 1
ATOM 694 C C . GLY A 1 83 ? -7.700 3.749 23.991 1.00 80.62 83 GLY A C 1
ATOM 695 O O . GLY A 1 83 ? -6.779 2.93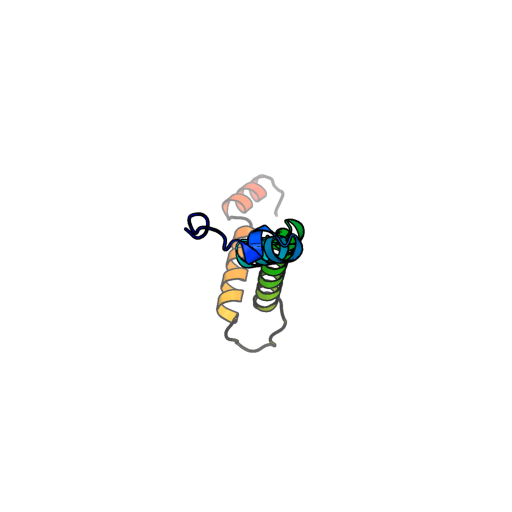9 23.932 1.00 80.62 83 GLY A O 1
ATOM 696 N N . LEU A 1 84 ? -7.986 4.449 25.083 1.00 75.25 84 LEU A N 1
ATOM 697 C CA . LEU A 1 84 ? -7.369 4.128 26.358 1.00 75.25 84 LEU A CA 1
ATOM 698 C C . LEU A 1 84 ? -7.946 2.817 26.878 1.00 75.25 84 LEU A C 1
ATOM 700 O O . LEU A 1 84 ? -9.155 2.586 26.779 1.00 75.25 84 LEU A O 1
ATOM 704 N N . THR A 1 85 ? -7.084 1.972 27.432 1.00 76.75 85 THR A N 1
ATOM 705 C CA . THR A 1 85 ? -7.548 0.786 28.150 1.00 76.75 85 THR A CA 1
ATOM 706 C C . THR A 1 85 ? -8.208 1.195 29.467 1.00 76.75 85 THR A C 1
ATOM 708 O O . THR A 1 85 ? -7.979 2.293 29.974 1.00 76.75 85 THR A O 1
ATOM 711 N N . GLU A 1 86 ? -9.052 0.326 30.028 1.00 77.50 86 GLU A N 1
ATOM 712 C CA . GLU A 1 86 ? -9.717 0.588 31.313 1.00 77.50 86 GLU A CA 1
ATOM 713 C C . GLU A 1 86 ? -8.690 0.893 32.421 1.00 77.50 86 GLU A C 1
ATOM 715 O O . GLU A 1 86 ? -8.900 1.788 33.239 1.00 77.50 86 GLU A O 1
ATOM 720 N N . ASP A 1 87 ? -7.535 0.224 32.365 1.00 77.31 87 ASP A N 1
ATOM 721 C CA . ASP A 1 87 ? -6.403 0.432 33.267 1.00 77.31 87 ASP A CA 1
ATOM 722 C C . ASP A 1 87 ? -5.761 1.818 33.069 1.00 77.31 87 ASP A C 1
ATOM 724 O O . ASP A 1 87 ? -5.534 2.531 34.048 1.00 77.31 87 ASP A O 1
ATOM 728 N N . ASP A 1 88 ? -5.551 2.259 31.820 1.00 77.25 88 ASP A N 1
ATOM 729 C CA . ASP A 1 88 ? -5.037 3.609 31.527 1.00 77.25 88 ASP A CA 1
ATOM 730 C C . ASP A 1 88 ? -6.016 4.700 31.997 1.00 77.25 88 ASP A C 1
ATOM 732 O O . ASP A 1 88 ? -5.611 5.761 32.481 1.00 77.25 88 ASP A O 1
ATOM 736 N N . ILE A 1 89 ? -7.324 4.459 31.859 1.00 79.50 89 ILE A N 1
ATOM 737 C CA . ILE A 1 89 ? -8.371 5.376 32.331 1.00 79.50 89 ILE A CA 1
ATOM 738 C C . ILE A 1 89 ? -8.341 5.462 33.858 1.00 79.50 89 ILE A C 1
ATOM 740 O O . ILE A 1 89 ? -8.473 6.556 34.416 1.00 79.50 89 ILE A O 1
ATOM 744 N N . GLN A 1 90 ? -8.157 4.332 34.539 1.00 79.81 90 GLN A N 1
ATOM 745 C CA . GLN A 1 90 ? -8.087 4.280 35.993 1.00 79.81 90 GLN A CA 1
ATOM 746 C C . GLN A 1 90 ? -6.815 4.957 36.524 1.00 79.81 90 GLN A C 1
ATOM 748 O O . GLN A 1 90 ? -6.910 5.794 37.424 1.00 79.81 90 GLN A O 1
ATOM 753 N N . GLU A 1 91 ? -5.662 4.733 35.889 1.00 79.56 91 GLU A N 1
ATOM 754 C CA . GLU A 1 91 ? -4.412 5.436 36.205 1.00 79.56 91 GLU A CA 1
ATOM 755 C C . GLU A 1 91 ? -4.538 6.958 35.985 1.00 79.56 91 GLU A C 1
ATOM 757 O O . GLU A 1 91 ? -4.039 7.763 36.779 1.00 79.56 91 GLU A O 1
ATOM 762 N N . LEU A 1 92 ? -5.236 7.398 34.932 1.00 80.38 92 LEU A N 1
ATOM 763 C CA . LEU A 1 92 ? -5.466 8.826 34.686 1.00 80.38 92 LEU A CA 1
ATOM 764 C C . LEU A 1 92 ? -6.456 9.469 35.663 1.00 80.38 92 LEU A C 1
ATOM 766 O O . LEU A 1 92 ? -6.285 10.652 35.986 1.00 80.38 92 LEU A O 1
ATOM 770 N N . LYS A 1 93 ? -7.449 8.714 36.148 1.00 80.56 93 LYS A N 1
ATOM 771 C CA . LYS A 1 93 ? -8.356 9.146 37.224 1.00 80.56 93 LYS A CA 1
ATOM 772 C C . LYS A 1 93 ? -7.608 9.298 38.546 1.00 80.56 93 LYS A C 1
ATOM 774 O O . LYS A 1 93 ? -7.747 10.329 39.199 1.00 80.56 93 LYS A O 1
ATOM 779 N N . GLU A 1 94 ? -6.751 8.341 38.901 1.00 82.50 94 GLU A N 1
ATOM 780 C CA . GLU A 1 94 ? -5.890 8.424 40.094 1.00 82.50 94 GLU A CA 1
ATOM 781 C C . GLU A 1 94 ? -4.915 9.608 40.027 1.00 82.50 94 GLU A C 1
ATOM 783 O O . GLU A 1 94 ? -4.607 10.237 41.040 1.00 82.50 94 GLU A O 1
ATOM 788 N N . ARG A 1 95 ? -4.473 9.973 38.818 1.00 81.25 95 ARG A N 1
ATOM 789 C CA . ARG A 1 95 ? -3.623 11.149 38.564 1.00 81.25 95 ARG A CA 1
ATOM 790 C C . ARG A 1 95 ? -4.394 12.467 38.423 1.00 81.25 95 ARG A C 1
ATOM 792 O O . ARG A 1 95 ? -3.762 13.493 38.168 1.00 81.25 95 ARG A O 1
ATOM 799 N N . GLY A 1 96 ? -5.724 12.459 38.550 1.00 74.56 96 GLY A N 1
ATOM 800 C CA . GLY A 1 96 ? -6.576 13.652 38.466 1.00 74.56 96 GLY A CA 1
ATOM 801 C C . GLY A 1 96 ? -6.578 14.344 37.098 1.00 74.56 96 GLY A C 1
ATOM 802 O O . GLY A 1 96 ? -6.877 15.534 37.015 1.00 74.56 96 GLY A O 1
ATOM 803 N N . LYS A 1 97 ? -6.199 13.638 36.024 1.00 70.81 97 LYS A N 1
ATOM 804 C CA . LYS A 1 97 ? -6.102 14.202 34.662 1.00 70.81 97 LYS A CA 1
ATOM 805 C C . LYS A 1 97 ? -7.364 14.008 33.825 1.00 70.81 97 LYS A C 1
ATOM 807 O O . LYS A 1 97 ? -7.491 14.638 32.779 1.00 70.81 97 LYS A O 1
ATOM 812 N N . VAL A 1 98 ? -8.275 13.151 34.274 1.00 61.31 98 VAL A N 1
ATOM 813 C CA . VAL A 1 98 ? -9.584 12.919 33.658 1.00 61.31 98 VAL A CA 1
ATOM 814 C C . VAL A 1 98 ? -10.609 12.912 34.791 1.00 61.31 98 VAL A C 1
ATOM 816 O O . VAL A 1 98 ? -10.491 12.098 35.707 1.00 61.31 98 VAL A O 1
ATOM 819 N N . GLY A 1 99 ? -11.533 13.877 34.761 1.00 49.25 99 GLY A N 1
ATOM 820 C CA . GLY A 1 99 ? -12.624 14.047 35.728 1.00 49.25 99 GLY A CA 1
ATOM 821 C C . GLY A 1 99 ? -13.916 13.418 35.240 1.00 49.25 99 GLY A C 1
ATOM 822 O O . GLY A 1 99 ? -14.176 13.521 34.020 1.00 49.25 99 GLY A O 1
#

Radius of gyration: 31.43 Å; chains: 1; bounding box: 64×40×82 Å

Sequence (99 aa):
MHYLTSVPREIADNPRALKYRRRVLNPRSFQLSTRFRVFRVGAWMATAASMTWLVLFADWGDGHHALTPVRNLYARQRAWFFGLTEDDIQELKERGKVG

Foldseek 3Di:
DPPPDDDDVVQVVDPVSVVVCCCVVCVVPPPPPPVNVVVVVVVVVVVVVVVVCCLAPDDPDPDDDPSVVVNVVVVVVCCVVPPDDPVSVVVCVVVVNHD

pLDDT: mean 79.23, std 11.55, range [43.53, 96.5]

Secondary structure (DSSP, 8-state):
--TTSPPPHHHHS-HHHHHHHHHHHS-------HHHHHHHHHHHHHHHHHHHHHHHHS---SS--TTHHHHHHHHHHHHHHHSPPHHHHHHHHHTTS--